Protein AF-D7IKK2-F1 (afdb_monomer_lite)

Sequence (91 aa):
MVKYKLTVDEPWDFNHNGSNVLHGIVVKQLSPTFLLFKSDSFLDFNGQKSCIIILKPRYEKEYFDLETNGDVIVGGALCLENEYEEKMKNI

Structure (mmCIF, N/CA/C/O backbone):
data_AF-D7IKK2-F1
#
_entry.id   AF-D7IKK2-F1
#
loop_
_atom_site.group_PDB
_atom_site.id
_atom_site.type_symbol
_atom_site.label_atom_id
_atom_site.label_alt_id
_atom_site.label_comp_id
_atom_site.label_asym_id
_atom_site.label_entity_id
_atom_site.label_seq_id
_atom_site.pdbx_PDB_ins_code
_atom_site.Cartn_x
_atom_site.Cartn_y
_atom_site.Cartn_z
_atom_site.occupancy
_atom_site.B_iso_or_equiv
_atom_site.auth_seq_id
_atom_site.auth_comp_id
_atom_site.auth_asym_id
_atom_site.auth_atom_id
_atom_site.pdbx_PDB_model_num
ATOM 1 N N . MET A 1 1 ? -11.268 -11.194 -7.634 1.00 71.06 1 MET A N 1
ATOM 2 C CA . MET A 1 1 ? -10.387 -10.050 -7.316 1.00 71.06 1 MET A CA 1
ATOM 3 C C . MET A 1 1 ? -8.972 -10.566 -7.172 1.00 71.06 1 MET A C 1
ATOM 5 O O . MET A 1 1 ? -8.800 -11.615 -6.561 1.00 71.06 1 MET A O 1
ATOM 9 N N . VAL A 1 2 ? -7.998 -9.876 -7.762 1.00 83.88 2 VAL A N 1
ATOM 10 C CA . VAL A 1 2 ? -6.576 -10.228 -7.641 1.00 83.88 2 VAL A CA 1
ATOM 11 C C . VAL A 1 2 ? -6.107 -9.864 -6.233 1.00 83.88 2 VAL A C 1
ATOM 13 O O . VAL A 1 2 ? -6.359 -8.749 -5.774 1.00 83.88 2 VAL A O 1
ATOM 16 N N . LYS A 1 3 ? -5.485 -10.818 -5.531 1.00 90.00 3 LYS A N 1
ATOM 17 C CA . LYS A 1 3 ? -4.826 -10.557 -4.248 1.00 90.00 3 LYS A CA 1
ATOM 18 C C . LYS A 1 3 ? -3.376 -10.183 -4.500 1.00 90.00 3 LYS A C 1
ATOM 20 O O . LYS A 1 3 ? -2.687 -10.864 -5.252 1.00 90.00 3 LYS A O 1
ATOM 25 N N . TYR A 1 4 ? -2.930 -9.144 -3.811 1.00 91.50 4 TYR A N 1
ATOM 26 C CA . TYR A 1 4 ? -1.553 -8.683 -3.833 1.00 91.50 4 TYR A CA 1
ATOM 27 C C . TYR A 1 4 ? -0.909 -8.921 -2.472 1.00 91.50 4 TYR A C 1
ATOM 29 O O . TYR A 1 4 ? -1.584 -8.996 -1.438 1.00 91.50 4 TYR A O 1
ATOM 37 N N . LYS A 1 5 ? 0.415 -9.036 -2.496 1.00 91.00 5 LYS A N 1
ATOM 38 C CA . LYS A 1 5 ? 1.265 -9.179 -1.323 1.00 91.00 5 LYS A CA 1
ATOM 39 C C . LYS A 1 5 ? 2.169 -7.953 -1.240 1.00 91.00 5 LYS A C 1
ATOM 41 O O . LYS A 1 5 ? 2.894 -7.671 -2.186 1.00 91.00 5 LYS A O 1
ATOM 46 N N . LEU A 1 6 ? 2.164 -7.268 -0.105 1.00 88.62 6 LEU A N 1
ATOM 47 C CA . LEU A 1 6 ? 3.183 -6.283 0.246 1.00 88.62 6 LEU A CA 1
ATOM 48 C C . LEU A 1 6 ? 4.193 -6.958 1.167 1.00 88.62 6 LEU A C 1
ATOM 50 O O . LEU A 1 6 ? 3.808 -7.556 2.173 1.00 88.62 6 LEU A O 1
ATOM 54 N N . THR A 1 7 ? 5.472 -6.882 0.808 1.00 87.19 7 THR A N 1
ATOM 55 C CA . THR A 1 7 ? 6.575 -7.354 1.651 1.00 87.19 7 THR A CA 1
ATOM 56 C C . THR A 1 7 ? 7.313 -6.140 2.193 1.00 87.19 7 THR A C 1
ATOM 58 O O . THR A 1 7 ? 7.671 -5.243 1.435 1.00 87.19 7 THR A O 1
ATOM 61 N N . VAL A 1 8 ? 7.504 -6.107 3.504 1.00 78.12 8 VAL A N 1
ATOM 62 C CA . VAL A 1 8 ? 8.168 -5.026 4.226 1.00 78.12 8 VAL A CA 1
ATOM 63 C C . VAL A 1 8 ? 9.633 -5.413 4.423 1.00 78.12 8 VAL A C 1
ATOM 65 O O . VAL A 1 8 ? 9.921 -6.346 5.172 1.00 78.12 8 VAL A O 1
ATOM 68 N N . ASP A 1 9 ? 10.530 -4.732 3.708 1.00 71.81 9 ASP A N 1
ATOM 69 C CA . ASP A 1 9 ? 11.972 -5.044 3.668 1.00 71.81 9 ASP A CA 1
ATOM 70 C C . ASP A 1 9 ? 12.803 -4.198 4.661 1.00 71.81 9 ASP A C 1
ATOM 72 O O . ASP A 1 9 ? 13.843 -4.629 5.150 1.00 71.81 9 ASP A O 1
ATOM 76 N N . GLU A 1 10 ? 12.308 -3.013 5.033 1.00 66.69 10 GLU A N 1
ATOM 77 C CA . GLU A 1 10 ? 12.882 -2.138 6.070 1.00 66.69 10 GLU A CA 1
ATOM 78 C C . GLU A 1 10 ? 11.949 -2.102 7.299 1.00 66.69 10 GLU A C 1
ATOM 80 O O . GLU A 1 10 ? 10.749 -2.332 7.134 1.00 66.69 10 GLU A O 1
ATOM 85 N N . PRO A 1 11 ? 12.433 -1.809 8.526 1.00 63.94 11 PRO A N 1
ATOM 86 C CA . PRO A 1 11 ? 11.570 -1.679 9.697 1.00 63.94 11 PRO A CA 1
ATOM 87 C C . PRO A 1 11 ? 10.446 -0.679 9.415 1.00 63.94 11 PRO A C 1
ATOM 89 O O . PRO A 1 11 ? 10.680 0.517 9.262 1.00 63.94 11 PRO A O 1
ATOM 92 N N . TRP A 1 12 ? 9.218 -1.176 9.312 1.00 67.56 12 TRP A N 1
ATOM 93 C CA . TRP A 1 12 ? 8.049 -0.317 9.305 1.00 67.56 12 TRP A CA 1
ATOM 94 C C . TRP A 1 12 ? 7.730 0.063 10.739 1.00 67.56 12 TRP A C 1
ATOM 96 O O . TRP A 1 12 ? 7.555 -0.808 11.586 1.00 67.56 12 TRP A O 1
ATOM 106 N N . ASP A 1 13 ? 7.532 1.355 10.975 1.00 66.94 13 ASP A N 1
ATOM 107 C CA . ASP A 1 13 ? 6.983 1.895 12.225 1.00 66.94 13 ASP A CA 1
ATOM 108 C C . ASP A 1 13 ? 5.524 1.444 12.489 1.00 66.94 13 ASP A C 1
ATOM 110 O O . ASP A 1 13 ? 4.872 1.919 13.418 1.00 66.94 13 ASP A O 1
ATOM 114 N N . PHE A 1 14 ? 4.989 0.530 11.670 1.00 65.94 14 PHE A N 1
ATOM 115 C CA . PHE A 1 14 ? 3.675 -0.077 11.825 1.00 65.94 14 PHE A CA 1
ATOM 116 C C . PHE A 1 14 ? 3.752 -1.386 12.616 1.00 65.94 14 PHE A C 1
ATOM 118 O O . PHE A 1 14 ? 4.541 -2.278 12.297 1.00 65.94 14 PHE A O 1
ATOM 125 N N . ASN A 1 15 ? 2.858 -1.562 13.589 1.00 64.88 15 ASN A N 1
ATOM 126 C CA . ASN A 1 15 ? 2.735 -2.827 14.318 1.00 64.88 15 ASN A CA 1
ATOM 127 C C . ASN A 1 15 ? 1.823 -3.809 13.547 1.00 64.88 15 ASN A C 1
ATOM 129 O O . ASN A 1 15 ? 0.656 -3.494 13.310 1.00 64.88 15 ASN A O 1
ATOM 133 N N . HIS A 1 16 ? 2.335 -4.983 13.137 1.00 64.69 16 HIS A N 1
ATOM 134 C CA . HIS A 1 16 ? 1.625 -5.925 12.237 1.00 64.69 16 HIS A CA 1
ATOM 135 C C . HIS A 1 16 ? 1.586 -7.404 12.689 1.00 64.69 16 HIS A C 1
ATOM 137 O O . HIS A 1 16 ? 1.704 -8.311 11.875 1.00 64.69 16 HIS A O 1
ATOM 143 N N . ASN A 1 17 ? 1.391 -7.726 13.968 1.00 62.44 17 ASN A N 1
ATOM 144 C CA . ASN A 1 17 ? 1.330 -9.133 14.440 1.00 62.44 17 ASN A CA 1
ATOM 145 C C . ASN A 1 17 ? 2.592 -9.988 14.131 1.00 62.44 17 ASN A C 1
ATOM 147 O O . ASN A 1 17 ? 2.541 -11.212 14.239 1.00 62.44 17 ASN A O 1
ATOM 151 N N . GLY A 1 18 ? 3.727 -9.370 13.772 1.00 61.81 18 GLY A N 1
ATOM 152 C CA . GLY A 1 18 ? 5.032 -10.031 13.633 1.00 61.81 18 GLY A CA 1
ATOM 153 C C . GLY A 1 18 ? 5.359 -10.631 12.257 1.00 61.81 18 GLY A C 1
ATOM 154 O O . GLY A 1 18 ? 6.321 -11.387 12.166 1.00 61.81 18 GLY A O 1
ATOM 155 N N . SER A 1 19 ? 4.601 -10.322 11.193 1.00 72.44 19 SER A N 1
ATOM 156 C CA . SER A 1 19 ? 4.699 -11.021 9.899 1.00 72.44 19 SER A CA 1
ATOM 157 C C . SER A 1 19 ? 5.450 -10.373 8.721 1.00 72.44 19 SER A C 1
ATOM 159 O O . SER A 1 19 ? 5.684 -11.100 7.786 1.00 72.44 19 SER A O 1
ATOM 161 N N . ASN A 1 20 ? 5.805 -9.104 8.595 1.00 79.06 20 ASN A N 1
ATOM 162 C CA . ASN A 1 20 ? 6.460 -8.457 7.421 1.00 79.06 20 ASN A CA 1
ATOM 163 C C . ASN A 1 20 ? 5.747 -8.618 6.064 1.00 79.06 20 ASN A C 1
ATOM 165 O O . ASN A 1 20 ? 6.208 -8.099 5.050 1.00 79.06 20 ASN A O 1
ATOM 169 N N . VAL A 1 21 ? 4.620 -9.320 6.029 1.00 85.75 21 VAL A N 1
ATOM 170 C CA . VAL A 1 21 ? 3.853 -9.623 4.835 1.00 85.75 21 VAL A CA 1
ATOM 171 C C . VAL A 1 21 ? 2.419 -9.212 5.089 1.00 85.75 21 VAL A C 1
ATOM 173 O O . VAL A 1 21 ? 1.783 -9.675 6.035 1.00 85.75 21 VAL A O 1
ATOM 176 N N . LEU A 1 22 ? 1.904 -8.368 4.206 1.00 88.19 22 LEU A N 1
ATOM 177 C CA . LEU A 1 22 ? 0.515 -7.943 4.212 1.00 88.19 22 LEU A CA 1
ATOM 178 C C . LEU A 1 22 ? -0.150 -8.427 2.938 1.00 88.19 22 LEU A C 1
ATOM 180 O O . LEU A 1 22 ? 0.345 -8.205 1.834 1.00 88.19 22 LEU A O 1
ATOM 184 N N .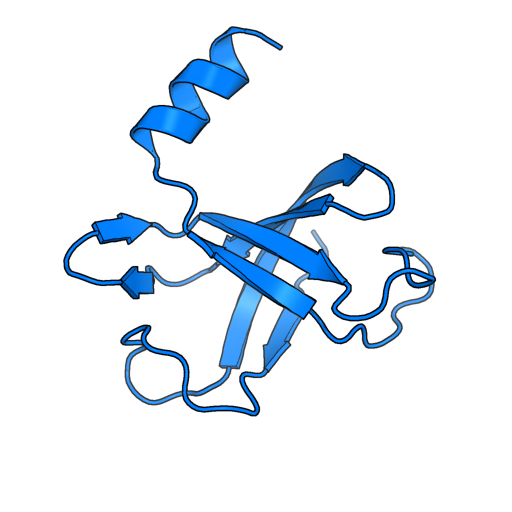 HIS A 1 23 ? -1.286 -9.086 3.105 1.00 91.69 23 HIS A N 1
ATOM 185 C CA . HIS A 1 23 ? -2.141 -9.475 1.998 1.00 91.69 23 HIS A CA 1
ATOM 186 C C . HIS A 1 23 ? -3.275 -8.472 1.871 1.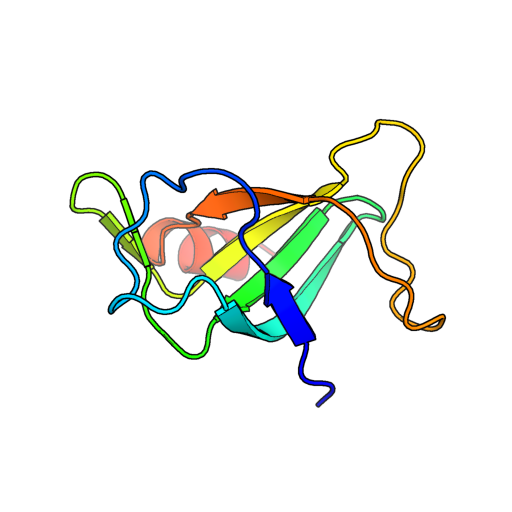00 91.69 23 HIS A C 1
ATOM 188 O O . HIS A 1 23 ? -3.711 -7.885 2.862 1.00 91.69 23 HIS A O 1
ATOM 194 N N . GLY A 1 24 ? -3.752 -8.278 0.651 1.00 93.25 24 GLY A N 1
ATOM 195 C CA . GLY A 1 24 ? -4.877 -7.396 0.416 1.00 93.25 24 GLY A CA 1
ATOM 196 C C . GLY A 1 24 ? -5.222 -7.271 -1.053 1.00 93.25 24 GLY A C 1
ATOM 197 O O . GLY A 1 24 ? -4.796 -8.070 -1.892 1.00 93.25 24 GLY A O 1
ATOM 198 N N . ILE A 1 25 ? -6.018 -6.257 -1.355 1.00 94.38 25 ILE A N 1
ATOM 199 C CA . ILE A 1 25 ? -6.496 -5.965 -2.702 1.00 94.38 25 ILE A CA 1
ATOM 200 C C . ILE A 1 25 ? -6.215 -4.510 -3.056 1.00 94.38 25 ILE A C 1
ATOM 202 O O . ILE A 1 25 ? -6.307 -3.616 -2.212 1.00 94.38 25 ILE A O 1
ATOM 206 N N . VAL A 1 26 ? -5.932 -4.254 -4.330 1.00 92.69 26 VAL A N 1
ATOM 207 C CA . VAL A 1 26 ? -6.028 -2.898 -4.872 1.00 92.69 26 VAL A CA 1
ATOM 208 C C . VAL A 1 26 ? -7.512 -2.576 -5.023 1.00 92.69 26 VAL A C 1
ATOM 210 O O . VAL A 1 26 ? -8.226 -3.235 -5.776 1.00 92.69 26 VAL A O 1
ATOM 213 N N . VAL A 1 27 ? -7.984 -1.582 -4.275 1.00 92.69 27 VAL A N 1
ATOM 214 C CA . VAL A 1 27 ? -9.373 -1.106 -4.329 1.00 92.69 27 VAL A CA 1
ATOM 215 C C . VAL A 1 27 ? -9.563 -0.190 -5.530 1.00 92.69 27 VAL A C 1
ATOM 217 O O . VAL A 1 27 ? -10.572 -0.272 -6.226 1.00 92.69 27 VAL A O 1
ATOM 220 N N . LYS A 1 28 ? -8.593 0.699 -5.763 1.00 90.62 28 LYS A N 1
ATOM 221 C CA . LYS A 1 28 ? -8.632 1.675 -6.851 1.00 90.62 28 LYS A CA 1
ATOM 222 C C . LYS A 1 28 ? -7.225 2.125 -7.218 1.00 90.62 28 LYS A C 1
ATOM 224 O O . LYS A 1 28 ? -6.414 2.402 -6.337 1.00 90.62 28 LYS A O 1
ATOM 229 N N . GLN A 1 29 ? -6.970 2.278 -8.510 1.00 92.06 29 GLN A N 1
ATOM 230 C CA . GLN A 1 29 ? -5.837 3.046 -9.010 1.00 92.06 29 GLN A CA 1
ATOM 231 C C . GLN A 1 29 ? -6.278 4.503 -9.171 1.00 92.06 29 GLN A C 1
ATOM 233 O O . GLN A 1 29 ? -7.152 4.809 -9.979 1.00 92.06 29 GLN A O 1
ATOM 238 N N . LEU A 1 30 ? -5.739 5.393 -8.336 1.00 90.00 30 LEU A N 1
ATOM 239 C CA . LEU A 1 30 ? -6.081 6.820 -8.341 1.00 90.00 30 LEU A CA 1
ATOM 240 C C . LEU A 1 30 ? -5.351 7.558 -9.469 1.00 90.00 30 LEU A C 1
ATOM 242 O O . LEU A 1 30 ? -5.881 8.509 -10.036 1.00 90.00 30 LEU A O 1
ATOM 246 N N . SER A 1 31 ? -4.140 7.108 -9.794 1.00 91.81 31 SER A N 1
ATOM 247 C CA . SER A 1 31 ? -3.334 7.562 -10.927 1.00 91.81 31 SER A CA 1
ATOM 248 C C . SER A 1 31 ? -2.325 6.465 -11.307 1.00 91.81 31 SER A C 1
ATOM 250 O O . SER A 1 31 ? -2.195 5.483 -10.569 1.00 91.81 31 SER A O 1
ATOM 252 N N . PRO A 1 32 ? -1.534 6.626 -12.384 1.00 92.12 32 PRO A N 1
ATOM 253 C CA . PRO A 1 32 ? -0.434 5.708 -12.688 1.00 92.12 32 PRO A CA 1
ATOM 254 C C . PRO A 1 32 ? 0.550 5.490 -11.527 1.00 92.12 32 PRO A C 1
ATOM 256 O O . PRO A 1 32 ? 1.228 4.475 -11.494 1.00 92.12 32 PRO A O 1
ATOM 259 N N . THR A 1 33 ? 0.620 6.400 -10.552 1.00 93.00 33 THR A N 1
ATOM 260 C CA . THR A 1 33 ? 1.588 6.368 -9.444 1.00 93.00 33 THR A CA 1
ATOM 261 C C . THR A 1 33 ? 0.949 6.323 -8.058 1.00 93.00 33 THR A C 1
ATOM 263 O O . THR A 1 33 ? 1.668 6.387 -7.066 1.00 93.00 33 THR A O 1
ATOM 266 N N . PHE A 1 34 ? -0.376 6.197 -7.957 1.00 92.38 34 PHE A N 1
ATOM 267 C CA . PHE A 1 34 ? -1.069 6.104 -6.672 1.00 92.38 34 PHE A CA 1
ATOM 268 C C . PHE A 1 34 ? -2.090 4.971 -6.674 1.00 92.38 34 PHE A C 1
ATOM 270 O O . PHE A 1 34 ? -3.064 4.999 -7.433 1.00 92.38 34 PHE A O 1
ATOM 277 N N . LEU A 1 35 ? -1.902 4.011 -5.769 1.00 92.81 35 LEU A N 1
ATOM 278 C CA . LEU A 1 35 ? -2.875 2.957 -5.496 1.00 92.81 35 LEU A CA 1
ATOM 279 C C . LEU A 1 35 ? -3.497 3.148 -4.130 1.00 92.81 35 LEU A C 1
ATOM 281 O O . LEU A 1 35 ? -2.820 3.449 -3.150 1.00 92.81 35 LEU A O 1
ATOM 285 N N . LEU A 1 36 ? -4.789 2.876 -4.075 1.00 93.12 36 LEU A N 1
ATOM 286 C CA . LEU A 1 36 ? -5.484 2.608 -2.843 1.00 93.12 36 LEU A CA 1
ATOM 287 C C . LEU A 1 36 ? -5.500 1.098 -2.613 1.00 93.12 36 LEU A C 1
ATOM 289 O O . LEU A 1 36 ? -6.127 0.347 -3.365 1.00 93.12 36 LEU A O 1
ATOM 293 N N . PHE A 1 37 ? -4.814 0.665 -1.568 1.00 92.69 37 PHE A N 1
ATOM 294 C CA . PHE A 1 37 ? -4.700 -0.728 -1.175 1.00 92.69 37 PHE A CA 1
ATOM 295 C C . PHE A 1 37 ? -5.478 -0.968 0.116 1.00 92.69 37 PHE A C 1
ATOM 297 O O . PHE A 1 37 ? -5.333 -0.221 1.081 1.00 92.69 37 PHE A O 1
ATOM 304 N N . LYS A 1 38 ? -6.292 -2.022 0.141 1.00 93.06 38 LYS A N 1
ATOM 305 C CA . LYS A 1 38 ? -6.970 -2.491 1.347 1.00 93.06 38 LYS A CA 1
ATOM 306 C C . LYS A 1 38 ? -6.311 -3.771 1.827 1.00 93.06 38 LYS A C 1
ATOM 308 O O . LYS A 1 38 ? -6.396 -4.798 1.155 1.00 93.06 38 LYS A O 1
ATOM 313 N N . SER A 1 39 ? -5.679 -3.681 2.986 1.00 91.25 39 SER A N 1
ATOM 314 C CA . SER A 1 39 ? -5.090 -4.796 3.715 1.00 91.25 39 SER A CA 1
ATOM 315 C C . SER A 1 39 ? -6.178 -5.674 4.341 1.00 91.25 39 SER A C 1
ATOM 317 O O . SER A 1 39 ? -7.215 -5.177 4.785 1.00 91.25 39 SER A O 1
ATOM 319 N N . ASP A 1 40 ? -5.916 -6.979 4.419 1.00 91.50 40 ASP A N 1
ATOM 320 C CA . ASP A 1 40 ? -6.733 -7.947 5.164 1.00 91.50 40 ASP A CA 1
ATOM 321 C C . ASP A 1 40 ? -6.632 -7.721 6.692 1.00 91.50 40 ASP A C 1
ATOM 323 O O . ASP A 1 40 ? -7.495 -8.165 7.450 1.00 91.50 40 ASP A O 1
ATOM 327 N N . SER A 1 41 ? -5.596 -7.002 7.140 1.00 87.38 41 SER A N 1
ATOM 328 C CA . SER A 1 41 ? -5.315 -6.677 8.545 1.00 87.38 41 SER A CA 1
ATOM 329 C C . SER A 1 41 ? -5.251 -5.167 8.772 1.00 87.38 41 SER A C 1
ATOM 331 O O . SER A 1 41 ? -4.760 -4.426 7.918 1.00 87.38 41 SER A O 1
ATOM 333 N N . PHE A 1 42 ? -5.670 -4.709 9.954 1.00 86.31 42 PHE A N 1
ATOM 334 C CA . PHE A 1 42 ? -5.426 -3.332 10.387 1.00 86.31 42 PHE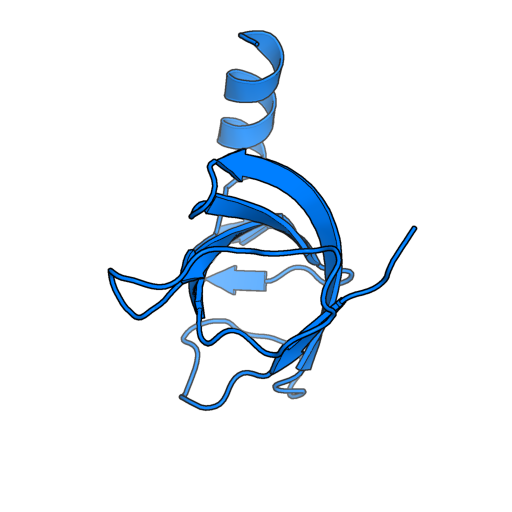 A CA 1
ATOM 335 C C . PHE A 1 42 ? -3.938 -3.096 10.637 1.00 86.31 42 PHE A C 1
ATOM 337 O O . PHE A 1 42 ? -3.254 -3.940 11.216 1.00 86.31 42 PHE A O 1
ATOM 344 N N . LEU A 1 43 ? -3.471 -1.920 10.236 1.00 84.81 43 LEU A N 1
ATOM 345 C CA . LEU A 1 43 ? -2.165 -1.386 10.584 1.00 84.81 43 LEU A CA 1
ATOM 346 C C . LEU A 1 43 ? -2.338 -0.289 11.623 1.00 84.81 43 LEU A C 1
ATOM 348 O O . LEU A 1 43 ? -3.236 0.540 11.488 1.00 84.81 43 LEU A O 1
ATOM 352 N N . ASP A 1 44 ? -1.480 -0.299 12.639 1.00 83.44 44 ASP A N 1
ATOM 353 C CA . ASP A 1 44 ? -1.383 0.756 13.648 1.00 83.44 44 ASP A CA 1
ATOM 354 C C . ASP A 1 44 ? -0.120 1.579 13.400 1.00 83.44 44 ASP A C 1
ATOM 356 O O . ASP A 1 44 ? 0.965 1.004 13.304 1.00 83.44 44 ASP A O 1
ATOM 360 N N . PHE A 1 45 ? -0.268 2.898 13.309 1.00 79.06 45 PHE A N 1
ATOM 361 C CA . PHE A 1 45 ? 0.836 3.851 13.318 1.00 79.06 45 PHE A CA 1
ATOM 362 C C . PHE A 1 45 ? 0.525 4.989 14.273 1.00 79.06 45 PHE A C 1
ATOM 364 O O . PHE A 1 45 ? -0.444 5.728 14.086 1.00 79.06 45 PHE A O 1
ATOM 371 N N . ASN A 1 46 ? 1.351 5.130 15.309 1.00 81.38 46 ASN A N 1
ATOM 372 C CA . ASN A 1 46 ? 1.178 6.136 16.357 1.00 81.38 46 ASN A CA 1
ATOM 373 C C . ASN A 1 46 ? -0.248 6.160 16.955 1.00 81.38 46 ASN A C 1
ATOM 375 O O . ASN A 1 46 ? -0.791 7.228 17.236 1.00 81.38 46 ASN A O 1
ATOM 379 N N . GLY A 1 47 ? -0.874 4.988 17.134 1.00 83.44 47 GLY A N 1
ATOM 380 C CA . GLY A 1 47 ? -2.218 4.848 17.702 1.00 83.44 47 GLY A CA 1
ATOM 381 C C . GLY A 1 47 ? -3.357 5.077 16.707 1.00 83.44 47 GLY A C 1
ATOM 382 O O . GLY A 1 47 ? -4.526 4.934 17.071 1.00 83.44 47 GLY A O 1
ATOM 383 N N . GLN A 1 48 ? -3.046 5.408 15.453 1.00 83.06 48 GLN A N 1
ATOM 384 C CA . GLN A 1 48 ? -4.024 5.489 14.378 1.00 83.06 48 GLN A CA 1
ATOM 385 C C . GLN A 1 48 ? -4.106 4.148 13.658 1.00 83.06 48 GLN A C 1
ATOM 387 O O . GLN A 1 48 ? -3.097 3.626 13.186 1.00 83.06 48 GLN A O 1
ATOM 392 N N . LYS A 1 49 ? -5.319 3.596 13.569 1.00 86.69 49 LYS A N 1
ATOM 393 C CA . LYS A 1 49 ? -5.574 2.297 12.946 1.00 86.69 49 LYS A CA 1
ATOM 394 C C . LYS A 1 49 ? -6.359 2.453 11.657 1.00 86.69 49 LYS A C 1
ATOM 396 O O . LYS A 1 49 ? -7.376 3.137 11.636 1.00 86.69 49 LYS A O 1
ATOM 401 N N . SER A 1 50 ? -5.910 1.785 10.601 1.00 88.00 50 SER A N 1
ATOM 402 C CA . SER A 1 50 ? -6.660 1.664 9.349 1.00 88.00 50 SER A CA 1
ATOM 403 C C . SER A 1 50 ? -6.255 0.395 8.607 1.00 88.00 50 SER A C 1
ATOM 405 O O . SER A 1 50 ? -5.150 -0.118 8.777 1.00 88.00 50 SER A O 1
ATOM 407 N N . CYS A 1 51 ? -7.157 -0.125 7.780 1.00 90.25 51 CYS A N 1
ATOM 408 C CA . CYS A 1 51 ? -6.846 -1.178 6.816 1.00 90.25 51 CYS A CA 1
ATOM 409 C C . CYS A 1 51 ? -6.588 -0.623 5.403 1.00 90.25 51 CYS A C 1
ATOM 411 O O . CYS A 1 51 ? -6.322 -1.395 4.484 1.00 90.25 51 CYS A O 1
ATOM 413 N N . ILE A 1 52 ? -6.654 0.701 5.219 1.00 91.00 52 ILE A N 1
ATOM 414 C CA . ILE A 1 52 ? -6.470 1.376 3.933 1.00 91.00 52 ILE A CA 1
ATOM 415 C C . ILE A 1 52 ? -5.106 2.066 3.884 1.00 91.00 52 ILE A C 1
ATOM 417 O O . ILE A 1 52 ? -4.745 2.854 4.759 1.00 91.00 52 ILE A O 1
ATOM 421 N N . ILE A 1 53 ? -4.359 1.788 2.820 1.00 90.50 53 ILE A N 1
ATOM 422 C CA . ILE A 1 53 ? -3.007 2.290 2.581 1.00 90.50 53 ILE A CA 1
ATOM 423 C C . ILE A 1 53 ? -2.982 2.963 1.213 1.00 90.50 53 ILE A C 1
ATOM 425 O O . ILE A 1 53 ? -3.501 2.424 0.233 1.00 90.50 53 ILE A O 1
ATOM 429 N N . ILE A 1 54 ? -2.352 4.129 1.133 1.00 91.69 54 ILE A N 1
ATOM 430 C CA . ILE A 1 54 ? -1.992 4.750 -0.140 1.00 91.69 54 ILE A CA 1
ATOM 431 C C . ILE A 1 54 ? -0.572 4.313 -0.477 1.00 91.69 54 ILE A C 1
ATOM 433 O O . ILE A 1 54 ? 0.349 4.575 0.294 1.00 91.69 54 ILE A O 1
ATOM 437 N N . LEU A 1 55 ? -0.400 3.660 -1.624 1.00 92.19 55 LEU A N 1
ATOM 438 C CA . LEU A 1 55 ? 0.899 3.231 -2.134 1.00 92.19 55 LEU A CA 1
ATOM 439 C C . LEU A 1 55 ? 1.354 4.151 -3.263 1.00 92.19 55 LEU A C 1
ATOM 441 O O . LEU A 1 55 ? 0.554 4.535 -4.120 1.00 92.19 55 LEU A O 1
ATOM 445 N N . LYS A 1 56 ? 2.652 4.448 -3.283 1.00 93.00 56 LYS A N 1
ATOM 446 C CA . LYS A 1 56 ? 3.329 5.200 -4.345 1.00 93.00 56 LYS A CA 1
ATOM 447 C C . LYS A 1 56 ? 4.645 4.498 -4.698 1.00 93.00 56 LYS A C 1
ATOM 449 O O . LYS A 1 56 ? 5.338 4.094 -3.763 1.00 93.00 56 LYS A O 1
ATOM 454 N N . PRO A 1 57 ? 5.039 4.378 -5.980 1.00 93.19 57 PRO A N 1
ATOM 455 C CA . PRO A 1 57 ? 6.344 3.835 -6.336 1.00 93.19 57 PRO A CA 1
ATOM 456 C C . PRO A 1 57 ? 7.466 4.647 -5.682 1.00 93.19 57 PRO A C 1
ATOM 458 O O . PRO A 1 57 ? 7.383 5.876 -5.578 1.00 93.19 57 PRO A O 1
ATOM 461 N N . ARG A 1 58 ? 8.513 3.965 -5.216 1.00 90.12 58 ARG A N 1
ATOM 462 C CA . ARG A 1 58 ? 9.666 4.602 -4.565 1.00 90.12 58 ARG A CA 1
ATOM 463 C C . ARG A 1 58 ? 10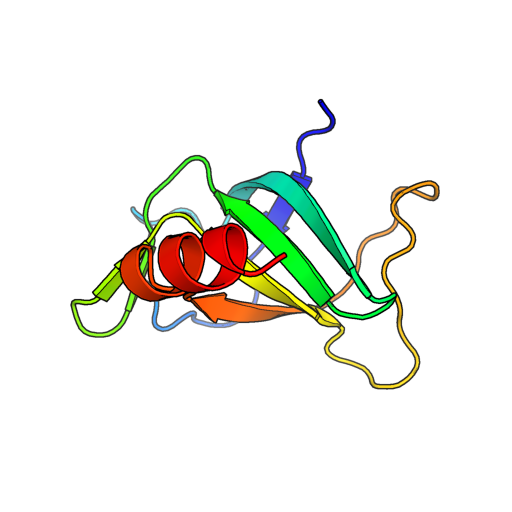.466 5.445 -5.555 1.00 90.12 58 ARG A C 1
ATOM 465 O O . ARG A 1 58 ? 10.990 6.489 -5.175 1.00 90.12 58 ARG A O 1
ATOM 472 N N . TYR A 1 59 ? 10.548 5.010 -6.810 1.00 89.44 59 TYR A N 1
ATOM 473 C CA . TYR A 1 59 ? 11.340 5.664 -7.847 1.00 89.44 59 TYR A CA 1
ATOM 474 C C . TYR A 1 59 ? 10.457 6.496 -8.787 1.00 89.44 59 TYR A C 1
ATOM 476 O O . TYR A 1 59 ? 9.421 6.038 -9.256 1.00 89.44 59 TYR A O 1
ATOM 484 N N . GLU A 1 60 ? 10.879 7.726 -9.101 1.00 81.12 60 GLU A N 1
ATOM 485 C CA . GLU A 1 60 ? 10.055 8.721 -9.818 1.00 81.12 60 GLU A CA 1
ATOM 486 C C . GLU A 1 60 ? 9.614 8.314 -11.232 1.00 81.12 60 GLU A C 1
ATOM 488 O O . GLU A 1 60 ? 8.656 8.874 -11.760 1.00 81.12 60 GLU A O 1
ATOM 493 N N . LYS A 1 61 ? 10.313 7.364 -11.860 1.00 86.00 61 LYS A N 1
ATOM 494 C CA . LYS A 1 61 ? 10.024 6.895 -13.224 1.00 86.00 61 LYS A CA 1
ATOM 495 C C . LYS A 1 61 ? 9.181 5.619 -13.262 1.00 86.00 61 LYS A C 1
ATOM 497 O O . LYS A 1 61 ? 8.874 5.142 -14.351 1.00 86.00 61 LYS A O 1
ATOM 502 N N . GLU A 1 62 ? 8.832 5.066 -12.104 1.00 88.62 62 GLU A N 1
ATOM 503 C CA . GLU A 1 62 ? 7.991 3.878 -12.008 1.00 88.62 62 GLU A CA 1
ATOM 504 C C . GLU A 1 62 ? 6.508 4.244 -11.951 1.00 88.62 62 GLU A C 1
ATOM 506 O O . GLU A 1 62 ? 6.108 5.289 -11.433 1.00 88.62 62 GLU A O 1
ATOM 511 N N . TYR A 1 63 ? 5.686 3.350 -12.486 1.00 91.06 63 TYR A N 1
ATOM 512 C CA . TYR A 1 63 ? 4.235 3.416 -12.453 1.00 91.06 63 TYR A CA 1
ATOM 513 C C . TYR A 1 63 ? 3.678 2.023 -12.178 1.00 91.06 63 TYR A C 1
ATOM 515 O O . TYR A 1 63 ? 4.334 1.008 -12.404 1.00 91.06 63 TYR A O 1
ATOM 523 N N . PHE A 1 64 ? 2.454 1.982 -11.673 1.00 91.31 64 PHE A N 1
ATOM 524 C CA . PHE A 1 64 ? 1.732 0.748 -11.446 1.00 91.31 64 PHE A CA 1
ATOM 525 C C . PHE A 1 64 ? 1.108 0.270 -12.749 1.00 91.31 64 PHE A C 1
ATOM 527 O O . PHE A 1 64 ? 0.128 0.846 -13.228 1.00 91.31 64 PHE A O 1
ATOM 534 N N . ASP A 1 65 ? 1.674 -0.803 -13.284 1.00 8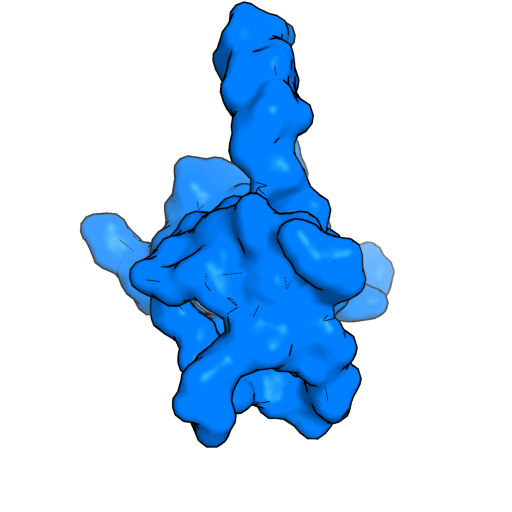9.31 65 ASP A N 1
ATOM 535 C CA . ASP A 1 65 ? 1.046 -1.633 -14.298 1.00 89.31 65 ASP A CA 1
ATOM 536 C C . ASP A 1 65 ? 0.496 -2.897 -13.626 1.00 89.31 65 ASP A C 1
ATOM 538 O O . ASP A 1 65 ? 1.230 -3.815 -13.258 1.00 89.31 65 ASP A O 1
ATOM 542 N N . LEU A 1 66 ? -0.819 -2.909 -13.404 1.00 86.31 66 LEU A N 1
ATOM 543 C CA . LEU A 1 66 ? -1.507 -4.017 -12.742 1.00 86.31 66 LEU A CA 1
ATOM 544 C C . LEU A 1 66 ? -1.745 -5.211 -13.681 1.00 86.31 66 LEU A C 1
ATOM 546 O O . LEU A 1 66 ? -2.188 -6.255 -13.201 1.00 86.31 66 LEU A O 1
ATOM 550 N N . GLU A 1 67 ? -1.474 -5.075 -14.984 1.00 84.12 67 GLU A N 1
ATOM 551 C CA . GLU A 1 67 ? -1.672 -6.136 -15.978 1.00 84.12 67 GLU A CA 1
ATOM 552 C C . GLU A 1 67 ? -0.437 -7.035 -16.114 1.00 84.12 67 GLU A C 1
ATOM 554 O O . GLU A 1 67 ? -0.569 -8.238 -16.347 1.00 84.12 67 GLU A O 1
ATOM 559 N N . THR A 1 68 ? 0.765 -6.482 -15.926 1.00 77.19 68 THR A N 1
ATOM 560 C CA . THR A 1 68 ? 2.029 -7.207 -16.149 1.00 77.19 68 THR A CA 1
ATOM 561 C C . THR A 1 68 ? 2.570 -7.957 -14.924 1.00 77.19 68 THR A C 1
ATOM 563 O O . THR A 1 68 ? 3.597 -8.624 -15.035 1.00 77.19 68 THR A O 1
ATOM 566 N N . ASN A 1 69 ? 1.856 -7.953 -13.786 1.00 64.06 69 ASN A N 1
ATOM 567 C CA . ASN A 1 69 ? 2.165 -8.723 -12.560 1.00 64.06 69 ASN A CA 1
ATOM 568 C C . ASN A 1 69 ? 3.628 -8.607 -12.066 1.00 64.06 69 ASN A C 1
ATOM 570 O O . ASN A 1 69 ? 4.162 -9.549 -11.479 1.00 64.06 69 ASN A O 1
ATOM 574 N N . GLY A 1 70 ? 4.280 -7.468 -12.305 1.00 80.56 70 GLY A N 1
ATOM 575 C CA . GLY A 1 70 ? 5.634 -7.203 -11.822 1.00 80.56 70 GLY A CA 1
ATOM 576 C C . GLY A 1 70 ? 5.673 -6.743 -10.363 1.00 80.56 70 GLY A C 1
ATOM 577 O O . GLY A 1 70 ? 4.712 -6.166 -9.850 1.00 80.56 70 GLY A O 1
ATOM 578 N N . ASP A 1 71 ? 6.816 -6.956 -9.713 1.00 8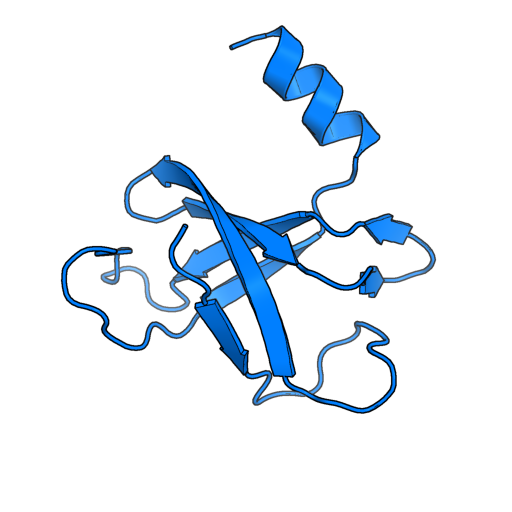7.69 71 ASP A N 1
ATOM 579 C CA . ASP A 1 71 ? 7.094 -6.379 -8.399 1.00 87.69 71 ASP A CA 1
ATOM 580 C C . ASP A 1 71 ? 7.445 -4.888 -8.544 1.00 87.69 71 ASP A C 1
ATOM 582 O O . ASP A 1 71 ? 8.257 -4.509 -9.388 1.00 87.69 71 ASP A O 1
ATOM 586 N N . VAL A 1 72 ? 6.851 -4.042 -7.697 1.00 89.38 72 VAL A N 1
ATOM 587 C CA . VAL A 1 72 ? 7.133 -2.598 -7.628 1.00 89.38 72 VAL A CA 1
ATOM 588 C C . VAL A 1 72 ? 7.535 -2.249 -6.202 1.00 89.38 72 VAL A C 1
ATOM 590 O O . VAL A 1 72 ? 6.832 -2.595 -5.249 1.00 89.38 72 VAL A O 1
ATOM 593 N N . ILE A 1 73 ? 8.649 -1.534 -6.041 1.00 90.94 73 ILE A N 1
ATOM 594 C CA . ILE A 1 73 ? 9.076 -1.046 -4.727 1.00 90.94 73 ILE A CA 1
ATOM 595 C C . ILE A 1 73 ? 8.264 0.204 -4.404 1.00 90.94 73 ILE A C 1
ATOM 597 O O . ILE A 1 73 ? 8.254 1.171 -5.164 1.00 90.94 73 ILE A O 1
ATOM 601 N N . VAL A 1 74 ? 7.593 0.205 -3.256 1.00 91.00 74 VAL A N 1
ATOM 602 C CA . VAL A 1 74 ? 6.646 1.260 -2.884 1.00 91.00 74 VAL A CA 1
ATOM 603 C C . VAL A 1 74 ? 6.988 1.906 -1.548 1.00 91.00 74 VAL A C 1
ATOM 605 O O . VAL A 1 74 ? 7.461 1.253 -0.621 1.00 91.00 74 VAL A O 1
ATOM 608 N N . GLY A 1 75 ? 6.698 3.200 -1.444 1.00 89.00 75 GLY A N 1
ATOM 609 C CA . GLY A 1 75 ? 6.400 3.847 -0.171 1.00 89.00 75 GLY A CA 1
ATOM 610 C C . GLY A 1 75 ? 4.904 3.740 0.139 1.00 89.00 75 GLY A C 1
ATOM 611 O O . GLY A 1 75 ? 4.084 3.553 -0.765 1.00 89.00 75 GLY A O 1
ATOM 612 N N . GLY A 1 76 ? 4.543 3.879 1.414 1.00 84.50 76 GLY A N 1
ATOM 613 C CA . GLY A 1 76 ? 3.157 3.793 1.869 1.00 84.50 76 GLY A CA 1
ATOM 614 C C . GLY A 1 76 ? 2.804 4.877 2.881 1.00 84.50 76 GLY A C 1
ATOM 615 O O . GLY A 1 76 ? 3.653 5.310 3.655 1.00 84.50 76 GLY A O 1
ATOM 616 N N . ALA A 1 77 ? 1.541 5.295 2.884 1.00 85.75 77 ALA A N 1
ATOM 617 C CA . ALA A 1 77 ? 0.951 6.122 3.932 1.00 85.75 77 ALA A CA 1
ATOM 618 C C . ALA A 1 77 ? -0.373 5.506 4.394 1.00 85.75 77 ALA A C 1
ATOM 620 O O . ALA A 1 77 ? -1.139 4.985 3.578 1.00 85.75 77 ALA A O 1
ATOM 621 N N . LEU A 1 78 ? -0.655 5.579 5.695 1.00 86.75 78 LEU A N 1
ATOM 622 C CA . LEU A 1 78 ? -1.937 5.149 6.244 1.00 86.75 78 LEU A CA 1
ATOM 623 C C . LEU A 1 78 ? -3.019 6.156 5.835 1.00 86.75 78 LEU A C 1
ATOM 625 O O . LEU A 1 78 ? -2.867 7.353 6.066 1.00 86.75 78 LEU A O 1
ATOM 629 N N . CYS A 1 79 ? -4.107 5.685 5.230 1.00 85.19 79 CYS A N 1
ATOM 630 C CA . CYS A 1 79 ? -5.273 6.519 4.954 1.00 85.19 79 CYS A CA 1
ATOM 631 C C . CYS A 1 79 ? -6.307 6.272 6.046 1.00 85.19 79 CYS A C 1
ATOM 633 O O . CYS A 1 79 ? -6.816 5.158 6.180 1.00 85.19 79 CYS A O 1
ATOM 635 N N . LEU A 1 80 ? -6.596 7.290 6.852 1.00 77.81 80 LEU A N 1
ATOM 636 C CA . LEU A 1 80 ? -7.567 7.172 7.935 1.00 77.81 80 LEU A CA 1
ATOM 637 C C . LEU A 1 80 ? -8.979 7.037 7.365 1.00 77.81 80 LEU A C 1
ATOM 639 O O . LEU A 1 80 ? -9.350 7.768 6.447 1.00 77.81 80 LEU A O 1
ATOM 643 N N . GLU A 1 81 ? -9.769 6.115 7.919 1.00 65.50 81 GLU A N 1
ATOM 644 C CA . GLU A 1 81 ? -11.111 5.789 7.411 1.00 65.50 81 GLU A CA 1
ATOM 645 C C . GLU A 1 81 ? -12.024 7.025 7.335 1.00 65.50 81 GLU A C 1
ATOM 647 O O . GLU A 1 81 ? -12.752 7.194 6.358 1.00 65.50 81 GLU A O 1
ATOM 652 N N . ASN A 1 82 ? -11.897 7.950 8.290 1.00 66.31 82 ASN A N 1
ATOM 653 C CA . ASN A 1 82 ? -12.656 9.203 8.314 1.00 66.31 82 ASN A CA 1
ATOM 654 C C . ASN A 1 82 ? -12.368 10.077 7.074 1.00 66.31 82 ASN A C 1
ATOM 656 O O . ASN A 1 82 ? -13.286 10.631 6.476 1.00 66.31 82 ASN A O 1
ATOM 660 N N . GLU A 1 83 ? -11.103 10.164 6.646 1.00 63.62 83 GLU A N 1
ATOM 661 C CA . GLU A 1 83 ? -10.709 10.921 5.450 1.00 63.62 83 GLU A CA 1
ATOM 662 C C . GLU A 1 83 ? -11.081 10.188 4.155 1.00 63.62 83 GLU A C 1
ATOM 664 O O . GLU A 1 83 ? -11.356 10.815 3.127 1.00 63.62 83 GLU A O 1
ATOM 669 N N . TYR A 1 84 ? -11.079 8.853 4.197 1.00 63.44 84 TYR A N 1
ATOM 670 C CA . TYR A 1 84 ? -11.465 8.007 3.076 1.00 63.44 84 TYR A CA 1
ATOM 671 C C . TYR A 1 84 ? -12.946 8.182 2.721 1.00 63.44 84 TYR A C 1
ATOM 673 O O . TYR A 1 84 ? -13.272 8.426 1.557 1.00 63.44 84 TYR A O 1
ATOM 681 N N . GLU A 1 85 ? -13.840 8.105 3.711 1.00 62.47 85 GLU A N 1
ATOM 682 C CA . GLU A 1 85 ? -15.280 8.266 3.492 1.00 62.47 85 GLU A CA 1
ATOM 683 C C . GLU A 1 85 ? -15.649 9.679 3.030 1.00 62.47 85 GLU A C 1
ATOM 685 O O . GLU A 1 85 ? -16.478 9.835 2.133 1.00 62.47 85 GLU A O 1
ATOM 690 N N . GLU A 1 86 ? -15.030 10.716 3.600 1.00 59.62 86 GLU A N 1
ATOM 691 C CA . GLU A 1 86 ? -15.268 12.102 3.184 1.00 59.62 86 GLU A CA 1
ATOM 692 C C . GLU A 1 86 ? -14.811 12.368 1.746 1.00 59.62 86 GLU A C 1
ATOM 694 O O . GLU A 1 86 ? -15.510 13.046 0.990 1.00 59.62 86 GLU A O 1
ATOM 699 N N . LYS A 1 87 ? -13.673 11.805 1.321 1.00 57.97 87 LYS A N 1
ATOM 700 C CA . LYS A 1 87 ? -13.199 11.945 -0.065 1.00 57.97 87 LYS A CA 1
ATOM 701 C C . LYS A 1 87 ? -14.012 11.107 -1.049 1.00 57.97 87 LYS A C 1
ATOM 703 O O . LYS A 1 87 ? -14.260 11.573 -2.154 1.00 57.97 87 LYS A O 1
ATOM 708 N N . MET A 1 88 ? -14.467 9.916 -0.659 1.00 58.28 88 MET A N 1
ATOM 709 C CA . MET A 1 88 ? -15.327 9.058 -1.490 1.00 58.28 88 MET A CA 1
ATOM 710 C C . MET A 1 88 ? -16.754 9.599 -1.656 1.00 58.28 88 MET A C 1
ATOM 712 O O . MET A 1 88 ? -17.411 9.251 -2.627 1.00 58.28 88 MET A O 1
ATOM 716 N N . LYS A 1 89 ? -17.237 10.463 -0.753 1.00 54.75 89 LYS A N 1
ATOM 717 C CA . LYS A 1 89 ? -18.526 11.167 -0.911 1.00 54.75 89 LYS A CA 1
ATOM 718 C C . LYS A 1 89 ? -18.485 12.306 -1.937 1.00 54.75 89 LYS A C 1
ATOM 720 O O . LYS A 1 89 ? -19.541 12.762 -2.362 1.00 54.75 89 LYS A O 1
ATOM 725 N N . ASN A 1 90 ? -17.292 12.774 -2.304 1.00 48.78 90 ASN A N 1
ATOM 726 C CA . ASN A 1 90 ? -17.075 13.945 -3.162 1.00 48.78 90 ASN A CA 1
ATOM 727 C C . ASN A 1 90 ? -16.466 13.594 -4.537 1.00 48.78 90 ASN A C 1
ATOM 729 O O . ASN A 1 90 ? -15.975 14.482 -5.235 1.00 48.78 90 ASN A O 1
ATOM 733 N N . ILE A 1 91 ? -16.479 12.311 -4.912 1.00 46.81 91 ILE A N 1
ATOM 734 C CA . ILE A 1 91 ? -16.098 11.779 -6.232 1.00 46.81 91 ILE A CA 1
ATOM 735 C C . ILE A 1 91 ? -17.319 11.073 -6.811 1.00 46.81 91 ILE A C 1
ATOM 737 O O . ILE A 1 91 ? -17.563 11.239 -8.025 1.00 46.81 91 ILE A O 1
#

Secondary structure (DSSP, 8-state):
---EEEE--S--SSB-TT-SEEEEEEEEEEETTEEEEEEEEEEEETTEEEEEEEEEESSTT----TTTT----EEEEE--HHHHHHHHTT-

pLDDT: mean 81.59, std 12.17, range [46.81, 94.38]

Foldseek 3Di:
DDKDKQAQPDDDLKDDVPDSIWIWDFPDDPDQFWTWTFTPDWIDHPNQIDRIKIWGAPDPPHGDDPPVPDDGHIDIDDDHPVNVVVVVVVD

Radius of gyration: 13.04 Å; chains: 1; bounding box: 31×25×34 Å